Protein AF-A0A556QTY5-F1 (afdb_monomer)

Sequence (111 aa):
MLGIGKNEIDLTINDNITPTILCIGNFPPAKSAFSPVISLLITICFKSMYGHNRTKSFVAIDELPTLYIPGLSEVPATARKYGISTISCIQSNAQLEDTYGNIVLKRYKVP

Structure (mmCIF, N/CA/C/O backbone):
data_AF-A0A556QTY5-F1
#
_entry.id   AF-A0A556QTY5-F1
#
loop_
_atom_site.group_PDB
_atom_s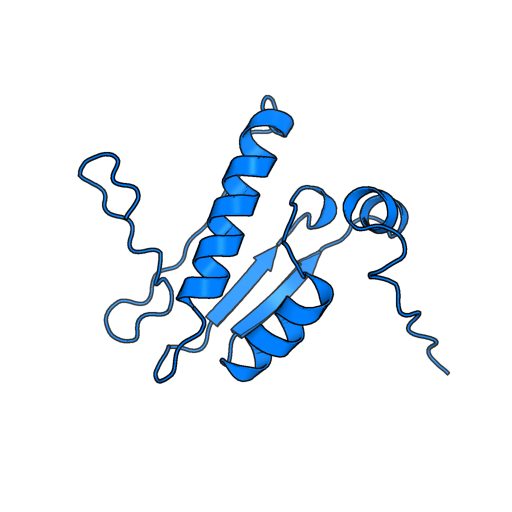ite.id
_atom_site.type_symbol
_atom_site.label_atom_id
_atom_site.label_alt_id
_atom_site.label_comp_id
_atom_site.label_asym_id
_atom_site.label_entity_id
_atom_site.label_seq_id
_atom_site.pdbx_PDB_ins_code
_atom_site.Cartn_x
_atom_site.Cartn_y
_atom_site.Cartn_z
_atom_site.occupancy
_atom_site.B_iso_or_equiv
_atom_site.auth_seq_id
_atom_site.auth_comp_id
_atom_site.auth_asym_id
_atom_site.auth_atom_id
_atom_site.pdbx_PDB_model_num
ATOM 1 N N . MET A 1 1 ? 1.822 -14.353 12.552 1.00 28.41 1 MET A N 1
ATOM 2 C CA . MET A 1 1 ? 3.106 -13.923 13.134 1.00 28.41 1 MET A CA 1
ATOM 3 C C . MET A 1 1 ? 4.217 -14.584 12.329 1.00 28.41 1 MET A C 1
ATOM 5 O O . MET A 1 1 ? 4.435 -15.776 12.478 1.00 28.41 1 MET A O 1
ATOM 9 N N . LEU A 1 2 ? 4.820 -13.858 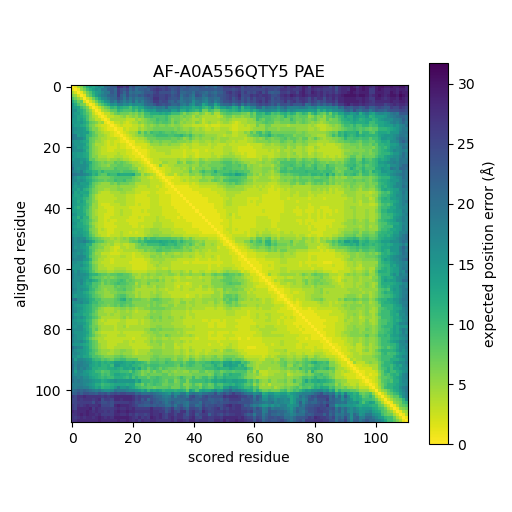11.385 1.00 25.81 2 LEU A N 1
ATOM 10 C CA . LEU A 1 2 ? 6.048 -14.282 10.703 1.00 25.81 2 LEU A CA 1
ATOM 11 C C . LEU A 1 2 ? 7.174 -13.540 11.426 1.00 25.81 2 LEU A C 1
ATOM 13 O O . LEU A 1 2 ? 7.349 -12.342 11.234 1.00 25.81 2 LEU A O 1
ATOM 17 N N . GLY A 1 3 ? 7.807 -14.228 12.376 1.00 34.97 3 GLY A N 1
ATOM 18 C CA . GLY A 1 3 ? 8.825 -13.662 13.254 1.00 34.97 3 GLY A CA 1
ATOM 19 C C . GLY A 1 3 ? 10.212 -13.802 12.643 1.00 34.97 3 GLY A C 1
ATOM 20 O O . GLY A 1 3 ? 10.678 -14.918 12.430 1.00 34.97 3 GLY A O 1
ATOM 21 N N . ILE A 1 4 ? 10.879 -12.673 12.405 1.00 38.19 4 ILE A N 1
ATOM 22 C CA . ILE A 1 4 ? 12.321 -12.614 12.157 1.00 38.19 4 ILE A CA 1
ATOM 23 C C . ILE A 1 4 ? 12.898 -11.492 13.035 1.00 38.19 4 ILE A C 1
ATOM 25 O O . ILE A 1 4 ? 12.903 -10.332 12.652 1.00 38.19 4 ILE A O 1
ATOM 29 N N . GLY A 1 5 ? 13.347 -11.875 14.237 1.00 31.17 5 GLY A N 1
ATOM 30 C CA . GLY A 1 5 ? 14.397 -11.217 15.025 1.00 31.17 5 GLY A CA 1
ATOM 31 C C . GLY A 1 5 ? 14.149 -9.801 15.558 1.00 31.17 5 GLY A C 1
ATOM 32 O O . GLY A 1 5 ? 14.375 -8.838 14.844 1.00 31.17 5 GLY A O 1
ATOM 33 N N . LYS A 1 6 ? 13.854 -9.689 16.864 1.00 37.34 6 LYS A N 1
ATOM 34 C CA . LYS A 1 6 ? 14.128 -8.562 17.799 1.00 37.34 6 LYS A CA 1
ATOM 35 C C . LYS A 1 6 ? 13.679 -7.128 17.426 1.00 37.34 6 LYS A C 1
ATOM 37 O O . LYS A 1 6 ? 13.770 -6.251 18.274 1.00 37.34 6 LYS A O 1
ATOM 42 N N . ASN A 1 7 ? 13.145 -6.918 16.228 1.00 44.62 7 ASN A N 1
ATOM 43 C CA . ASN A 1 7 ? 12.420 -5.750 15.744 1.00 44.62 7 ASN A CA 1
ATOM 44 C C . ASN A 1 7 ? 11.055 -6.257 15.282 1.00 44.62 7 ASN A C 1
ATOM 46 O O . ASN A 1 7 ? 10.799 -6.410 14.088 1.00 44.62 7 ASN A O 1
ATOM 50 N N . GLU A 1 8 ? 10.196 -6.602 16.237 1.00 56.62 8 GLU A N 1
ATOM 51 C CA . GLU A 1 8 ? 8.798 -6.891 15.938 1.00 56.62 8 GLU A CA 1
ATOM 52 C C . GLU A 1 8 ? 8.150 -5.578 15.495 1.00 56.62 8 GLU A C 1
ATOM 54 O O . GLU A 1 8 ? 7.706 -4.771 16.306 1.00 56.62 8 GLU A O 1
ATOM 59 N N . ILE A 1 9 ? 8.193 -5.311 14.190 1.00 57.59 9 ILE A N 1
ATOM 60 C CA . ILE A 1 9 ? 7.453 -4.202 13.604 1.00 57.59 9 ILE A CA 1
ATOM 61 C C . ILE A 1 9 ? 5.991 -4.626 13.657 1.00 57.59 9 ILE A C 1
ATOM 63 O O . ILE A 1 9 ? 5.563 -5.494 12.892 1.00 57.59 9 ILE A O 1
ATOM 67 N N . ASP A 1 10 ? 5.237 -4.038 14.581 1.00 66.81 10 ASP A N 1
ATOM 68 C CA . ASP A 1 10 ? 3.789 -4.144 14.538 1.00 66.81 10 ASP A CA 1
ATOM 69 C C . ASP A 1 10 ? 3.307 -3.484 13.241 1.00 66.81 10 ASP A C 1
ATOM 71 O O . ASP A 1 10 ? 3.505 -2.293 12.996 1.00 66.81 10 ASP A O 1
ATOM 75 N N . LEU A 1 11 ? 2.704 -4.289 12.370 1.00 74.00 11 LEU A N 1
ATOM 76 C CA . LEU A 1 11 ? 2.159 -3.827 11.095 1.00 74.00 11 LEU A CA 1
ATOM 77 C C . LEU A 1 11 ? 0.836 -3.069 11.290 1.00 74.00 11 LEU A C 1
ATOM 79 O O . LEU A 1 11 ? 0.267 -2.548 10.330 1.00 74.00 11 LEU A O 1
ATOM 83 N N . THR A 1 12 ? 0.346 -2.985 12.529 1.00 78.50 12 THR A N 1
ATOM 84 C CA . THR A 1 12 ? -0.772 -2.140 12.961 1.00 78.50 12 THR A CA 1
ATOM 85 C C . THR A 1 12 ? -0.337 -0.680 13.093 1.00 78.50 12 THR A C 1
ATOM 87 O O . THR A 1 12 ? -0.375 -0.067 14.155 1.00 78.50 12 THR A O 1
ATOM 90 N N . ILE A 1 13 ? 0.064 -0.083 11.974 1.00 83.75 13 ILE A N 1
ATOM 91 C CA . ILE A 1 13 ? 0.620 1.276 11.944 1.00 83.75 13 ILE A CA 1
ATOM 92 C C . ILE A 1 13 ? -0.373 2.367 12.384 1.00 83.75 13 ILE A C 1
ATOM 94 O O . ILE A 1 13 ? 0.038 3.450 12.786 1.00 83.75 13 ILE A O 1
ATOM 98 N N . ASN A 1 14 ? -1.680 2.095 12.324 1.00 85.94 14 ASN A N 1
ATOM 99 C CA . ASN A 1 14 ? -2.738 3.036 12.699 1.00 85.94 14 ASN A CA 1
ATOM 100 C C . ASN A 1 14 ? -3.324 2.773 14.095 1.00 85.94 14 ASN A C 1
ATOM 102 O O . ASN A 1 14 ? -4.484 3.116 14.356 1.00 85.94 14 ASN A O 1
ATOM 106 N N . ASP A 1 15 ? -2.541 2.157 14.983 1.00 85.06 15 ASP A N 1
ATOM 107 C CA . ASP A 1 15 ? -2.922 2.000 16.380 1.00 85.06 15 ASP A CA 1
ATOM 108 C C . ASP A 1 15 ? -3.216 3.363 17.042 1.00 85.06 15 ASP A C 1
ATOM 110 O O . ASP A 1 15 ? -2.628 4.391 16.700 1.00 85.06 15 ASP A O 1
ATOM 114 N N . ASN A 1 16 ? -4.186 3.388 17.958 1.00 83.19 16 ASN A N 1
ATOM 115 C CA . ASN A 1 16 ? -4.583 4.612 18.660 1.00 83.19 16 ASN A CA 1
ATOM 116 C C . ASN A 1 16 ? -3.596 5.006 19.764 1.00 83.19 16 ASN A C 1
ATOM 118 O O . ASN A 1 16 ? -3.566 6.166 20.167 1.00 83.19 16 ASN A O 1
ATOM 122 N N . ILE A 1 17 ? -2.840 4.041 20.283 1.00 83.44 17 ILE A N 1
ATOM 123 C CA . ILE A 1 17 ? -1.890 4.224 21.376 1.00 83.44 17 ILE A CA 1
ATOM 124 C C . ILE A 1 17 ? -0.542 4.651 20.795 1.00 83.44 17 ILE A C 1
ATOM 126 O O . ILE A 1 17 ? 0.052 5.624 21.255 1.00 83.44 17 ILE A O 1
ATOM 130 N N . THR A 1 18 ? -0.078 3.947 19.760 1.00 82.25 18 THR A N 1
ATOM 131 C CA . THR A 1 18 ? 1.225 4.185 19.121 1.00 82.25 18 THR A CA 1
ATOM 132 C C . THR A 1 18 ? 1.099 4.275 17.595 1.00 82.25 18 THR A C 1
ATOM 134 O O . THR A 1 18 ? 1.498 3.343 16.888 1.00 82.25 18 THR A O 1
ATOM 137 N N . PRO A 1 19 ? 0.557 5.383 17.050 1.00 83.62 19 PRO A N 1
ATOM 138 C CA . PRO A 1 19 ? 0.502 5.574 15.605 1.00 83.62 19 PRO A CA 1
ATOM 139 C C . PRO A 1 19 ? 1.923 5.649 15.036 1.00 83.62 19 PRO A C 1
ATOM 141 O O . PRO A 1 19 ? 2.778 6.372 15.546 1.00 83.62 19 PRO A O 1
ATOM 144 N N . THR A 1 20 ? 2.171 4.905 13.963 1.00 84.50 20 THR A N 1
ATOM 145 C CA . THR A 1 20 ? 3.492 4.76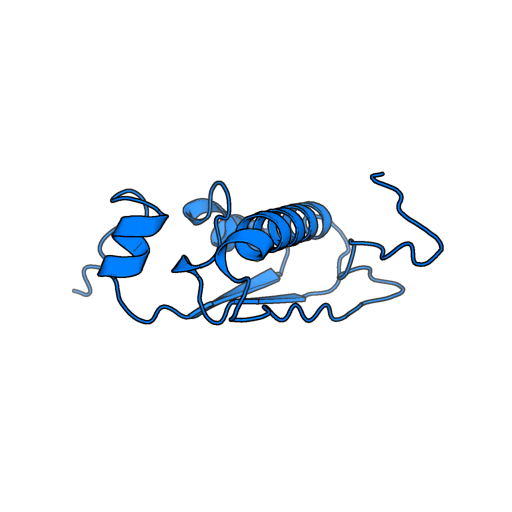2 13.346 1.00 84.50 20 THR A CA 1
ATOM 146 C C . THR A 1 20 ? 3.421 5.118 11.867 1.00 84.50 20 THR A C 1
ATOM 148 O O . THR A 1 20 ? 2.481 4.749 11.167 1.00 84.50 20 THR A O 1
ATOM 151 N N . ILE A 1 21 ? 4.432 5.826 11.364 1.00 85.25 21 ILE A N 1
ATOM 152 C CA . ILE A 1 21 ? 4.579 6.084 9.928 1.00 85.25 21 ILE A CA 1
ATOM 153 C C . ILE A 1 21 ? 5.540 5.046 9.355 1.00 85.25 21 ILE A C 1
ATOM 155 O O . ILE A 1 21 ? 6.692 4.958 9.776 1.00 85.25 21 ILE A O 1
ATOM 159 N N . LEU A 1 22 ? 5.062 4.276 8.379 1.00 85.75 22 LEU A N 1
ATOM 160 C CA . LEU A 1 22 ? 5.861 3.295 7.655 1.00 85.75 22 LEU A CA 1
ATOM 161 C C . LEU A 1 22 ? 6.222 3.841 6.271 1.00 85.75 22 LEU A C 1
ATOM 163 O O . LEU A 1 22 ? 5.355 3.992 5.413 1.00 85.75 22 LEU A O 1
ATOM 167 N N . CYS A 1 23 ? 7.512 4.089 6.051 1.00 87.00 23 CYS A N 1
ATOM 168 C CA . CYS A 1 23 ? 8.055 4.465 4.748 1.00 87.00 23 CYS A CA 1
ATOM 169 C C . CYS A 1 23 ? 8.792 3.272 4.141 1.00 87.00 23 CYS A C 1
ATOM 171 O O . CYS A 1 23 ? 9.725 2.746 4.747 1.00 87.00 23 CYS A O 1
ATOM 173 N N . ILE A 1 24 ? 8.395 2.859 2.937 1.00 84.69 24 ILE A N 1
ATOM 174 C CA . ILE A 1 24 ? 9.035 1.757 2.215 1.00 84.69 24 ILE A CA 1
ATOM 175 C C . ILE A 1 24 ? 9.709 2.323 0.970 1.00 84.69 24 ILE A C 1
ATOM 177 O O . ILE A 1 24 ? 9.046 2.872 0.093 1.00 84.69 24 ILE A O 1
ATOM 181 N N . GLY A 1 25 ? 11.030 2.179 0.902 1.00 83.00 25 GLY A N 1
ATOM 182 C CA . GLY A 1 25 ? 11.818 2.473 -0.290 1.00 83.00 25 GLY A CA 1
ATOM 183 C C . GLY A 1 25 ? 12.143 1.194 -1.054 1.00 83.00 25 GLY A C 1
ATOM 184 O O . GLY A 1 25 ? 12.353 0.141 -0.453 1.00 83.00 25 GLY A O 1
ATOM 185 N N . ASN A 1 26 ? 12.209 1.288 -2.378 1.00 78.75 26 ASN A N 1
ATOM 186 C CA . ASN A 1 26 ? 12.711 0.209 -3.220 1.00 78.75 26 ASN A CA 1
ATOM 187 C C . ASN A 1 26 ? 14.181 0.462 -3.587 1.00 78.75 26 ASN A C 1
ATOM 189 O O . ASN A 1 26 ? 14.596 1.611 -3.725 1.00 78.75 26 ASN A O 1
ATOM 193 N N . PHE A 1 27 ? 14.956 -0.604 -3.790 1.00 82.25 27 PHE A N 1
ATOM 194 C CA . PHE A 1 27 ? 16.320 -0.526 -4.304 1.00 82.25 27 PHE A CA 1
ATOM 195 C C . PHE A 1 27 ? 16.309 -0.780 -5.823 1.00 82.25 27 PHE A C 1
ATOM 197 O O . PHE A 1 27 ? 16.084 -1.923 -6.235 1.00 82.25 27 PHE A O 1
ATOM 204 N N . PRO A 1 28 ? 16.546 0.241 -6.678 1.00 79.00 28 PRO A N 1
ATOM 205 C CA . PRO A 1 28 ? 16.349 0.130 -8.128 1.00 79.00 28 PRO A CA 1
ATOM 206 C C . PRO A 1 28 ? 17.061 -1.058 -8.803 1.00 79.00 28 PRO A C 1
ATOM 208 O O . PRO A 1 28 ? 16.421 -1.718 -9.624 1.00 79.00 28 PRO A O 1
ATOM 211 N N . PRO A 1 29 ? 18.313 -1.414 -8.442 1.00 84.44 29 PRO A N 1
ATOM 212 C CA . PRO A 1 29 ? 19.010 -2.554 -9.048 1.00 84.44 29 PRO A CA 1
ATOM 213 C C . PRO A 1 29 ? 18.360 -3.921 -8.794 1.00 84.44 29 PRO A C 1
ATOM 215 O O . PRO A 1 29 ? 18.619 -4.864 -9.533 1.00 8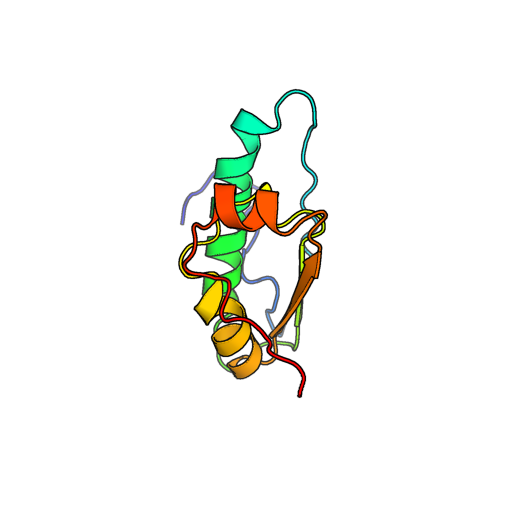4.44 29 PRO A O 1
ATOM 218 N N . ALA A 1 30 ? 17.515 -4.043 -7.766 1.00 82.31 30 ALA A N 1
ATOM 219 C CA . ALA A 1 30 ? 16.838 -5.285 -7.391 1.00 82.31 30 ALA A CA 1
ATOM 220 C C . ALA A 1 30 ? 15.305 -5.124 -7.358 1.00 82.31 30 ALA A C 1
ATOM 222 O O . ALA A 1 30 ? 14.607 -5.861 -6.657 1.00 82.31 30 ALA A O 1
ATOM 223 N N . LYS A 1 31 ? 14.768 -4.171 -8.137 1.00 79.50 31 LYS A N 1
ATOM 224 C CA . LYS A 1 31 ? 13.335 -3.826 -8.185 1.00 79.50 31 LYS A CA 1
ATOM 225 C C . LYS A 1 31 ? 12.433 -5.046 -8.406 1.00 79.50 31 LYS A C 1
ATOM 227 O O . LYS A 1 31 ? 11.413 -5.161 -7.732 1.00 79.50 31 LYS A O 1
ATOM 232 N N . SER A 1 32 ? 12.816 -5.968 -9.290 1.00 80.62 32 SER A N 1
ATOM 233 C CA . SER A 1 32 ? 12.047 -7.189 -9.586 1.00 80.62 32 SER A CA 1
ATOM 234 C C . SER A 1 32 ? 11.996 -8.182 -8.420 1.00 80.62 32 SER A C 1
ATOM 236 O O . SER A 1 32 ? 10.984 -8.852 -8.242 1.00 80.62 32 SER A O 1
ATOM 238 N N . ALA A 1 33 ? 13.048 -8.254 -7.600 1.00 84.50 33 ALA A N 1
ATOM 239 C CA . ALA A 1 33 ? 13.102 -9.139 -6.437 1.00 84.50 33 ALA A CA 1
ATOM 240 C C . ALA A 1 33 ? 12.344 -8.556 -5.233 1.00 84.50 33 ALA A C 1
ATOM 242 O O . ALA A 1 33 ? 11.675 -9.288 -4.505 1.0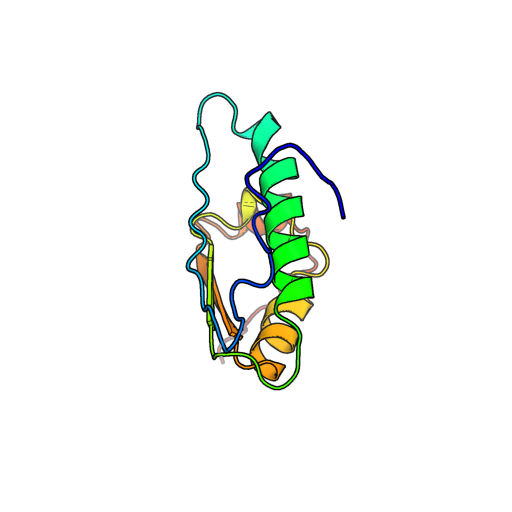0 84.50 33 ALA A O 1
ATOM 243 N N . PHE A 1 34 ? 12.418 -7.237 -5.030 1.00 86.38 34 PHE A N 1
ATOM 244 C CA . PHE A 1 34 ? 11.772 -6.572 -3.895 1.00 86.38 34 PHE A CA 1
ATOM 245 C C . PHE A 1 34 ? 10.301 -6.227 -4.133 1.00 86.38 34 PHE A C 1
ATOM 247 O O . PHE A 1 34 ? 9.538 -6.181 -3.170 1.00 86.38 34 PHE A O 1
ATOM 254 N N . SER A 1 35 ? 9.871 -6.030 -5.382 1.00 85.19 35 SER A N 1
ATOM 255 C CA . SER A 1 35 ? 8.479 -5.685 -5.707 1.00 85.19 35 SER A CA 1
ATOM 256 C C . SER A 1 35 ? 7.450 -6.660 -5.098 1.00 85.19 35 SER A C 1
ATOM 258 O O . SER A 1 35 ? 6.535 -6.181 -4.418 1.00 85.19 35 SER A O 1
ATOM 260 N N . PRO A 1 36 ? 7.597 -7.999 -5.208 1.00 87.50 36 PRO A N 1
ATOM 261 C CA . PRO A 1 36 ? 6.660 -8.938 -4.583 1.00 87.50 36 PRO A CA 1
ATOM 262 C C . PRO A 1 36 ? 6.641 -8.851 -3.052 1.00 87.50 36 PRO A C 1
ATOM 264 O O . PRO A 1 36 ? 5.580 -8.943 -2.435 1.00 87.50 36 PRO A O 1
ATOM 267 N N . VAL A 1 37 ? 7.803 -8.630 -2.430 1.00 88.75 37 VAL A N 1
ATOM 268 C CA . VAL A 1 37 ? 7.936 -8.524 -0.968 1.00 88.75 37 VAL A CA 1
ATOM 269 C C . VAL A 1 37 ? 7.264 -7.250 -0.458 1.00 88.75 37 VAL A C 1
ATOM 271 O O . VAL A 1 37 ? 6.494 -7.294 0.499 1.00 88.75 37 VAL A O 1
ATOM 274 N N . ILE A 1 38 ? 7.499 -6.122 -1.131 1.00 88.69 38 ILE A N 1
ATOM 275 C CA . ILE A 1 38 ? 6.878 -4.834 -0.800 1.00 88.69 38 ILE A CA 1
ATOM 276 C C . ILE A 1 38 ? 5.359 -4.906 -1.009 1.00 88.69 38 ILE A C 1
ATOM 278 O O . ILE A 1 38 ? 4.592 -4.456 -0.161 1.00 88.69 38 ILE A O 1
ATOM 282 N N . SER A 1 39 ? 4.919 -5.534 -2.100 1.00 89.06 39 SER A N 1
ATOM 283 C CA . SER A 1 39 ? 3.502 -5.757 -2.407 1.00 89.06 39 SER A CA 1
ATOM 284 C C . SER A 1 39 ? 2.796 -6.566 -1.317 1.00 89.06 39 SER A C 1
ATOM 286 O O . SER A 1 39 ? 1.706 -6.203 -0.864 1.00 89.06 39 SER A O 1
ATOM 288 N N . LEU A 1 40 ? 3.441 -7.636 -0.843 1.00 88.62 40 LEU A N 1
ATOM 289 C CA . LEU A 1 40 ? 2.946 -8.440 0.268 1.00 88.62 40 LEU A CA 1
ATOM 290 C C . LEU A 1 40 ? 2.861 -7.617 1.558 1.00 88.62 40 LEU A C 1
ATOM 292 O O . LEU A 1 40 ? 1.828 -7.642 2.225 1.00 88.62 40 LEU A O 1
ATOM 296 N N . LEU A 1 41 ? 3.915 -6.868 1.890 1.00 88.56 41 LEU A N 1
ATOM 297 C CA . LEU A 1 41 ? 3.966 -6.039 3.094 1.00 88.56 41 LEU A CA 1
ATOM 298 C C . LEU A 1 41 ? 2.830 -5.009 3.109 1.00 88.56 41 LEU A C 1
ATOM 300 O O . LEU A 1 41 ? 2.076 -4.945 4.076 1.00 88.56 41 LEU A O 1
ATOM 304 N N . ILE A 1 42 ? 2.644 -4.271 2.011 1.00 87.81 42 ILE A N 1
ATOM 305 C CA . ILE A 1 42 ? 1.563 -3.286 1.863 1.00 87.81 42 ILE A CA 1
ATOM 306 C C . ILE A 1 42 ? 0.192 -3.956 1.994 1.00 87.81 42 ILE A C 1
ATOM 308 O O . ILE A 1 42 ? -0.685 -3.436 2.680 1.00 87.81 42 ILE A O 1
ATOM 312 N N . THR A 1 43 ? 0.011 -5.136 1.396 1.00 88.25 43 THR A N 1
ATOM 313 C CA . THR A 1 43 ? -1.243 -5.898 1.498 1.00 88.25 43 THR A CA 1
ATOM 314 C C . THR A 1 43 ? -1.547 -6.305 2.943 1.00 88.25 43 THR A C 1
ATOM 316 O O . THR A 1 43 ? -2.700 -6.237 3.377 1.00 88.25 43 THR A O 1
ATOM 319 N N . ILE A 1 44 ? -0.531 -6.712 3.711 1.00 88.50 44 ILE A N 1
ATOM 320 C CA . ILE A 1 44 ? -0.689 -7.042 5.132 1.00 88.50 44 ILE A CA 1
ATOM 321 C C . ILE A 1 44 ? -1.011 -5.780 5.941 1.00 88.50 44 ILE A C 1
ATOM 323 O O . ILE A 1 44 ? -1.937 -5.815 6.751 1.00 88.50 44 ILE A O 1
ATOM 327 N N . CYS A 1 45 ? -0.324 -4.661 5.685 1.00 88.06 45 CYS A N 1
ATOM 328 C CA . CYS A 1 45 ? -0.607 -3.380 6.336 1.00 88.06 45 CYS A CA 1
ATOM 329 C C . CYS A 1 45 ? -2.053 -2.936 6.090 1.00 88.06 45 CYS A C 1
ATOM 331 O O . CYS A 1 45 ? -2.758 -2.637 7.048 1.00 88.06 45 CYS A O 1
ATOM 333 N N . PHE A 1 46 ? -2.543 -2.981 4.845 1.00 87.38 46 PHE A N 1
ATOM 334 C CA . PHE A 1 46 ? -3.941 -2.657 4.533 1.00 87.38 46 PHE A CA 1
ATOM 335 C C . PHE A 1 46 ? -4.925 -3.482 5.363 1.00 87.38 46 PHE A C 1
ATOM 337 O O . PHE A 1 46 ? -5.838 -2.923 5.967 1.00 87.38 46 PHE A O 1
ATOM 344 N N . LYS A 1 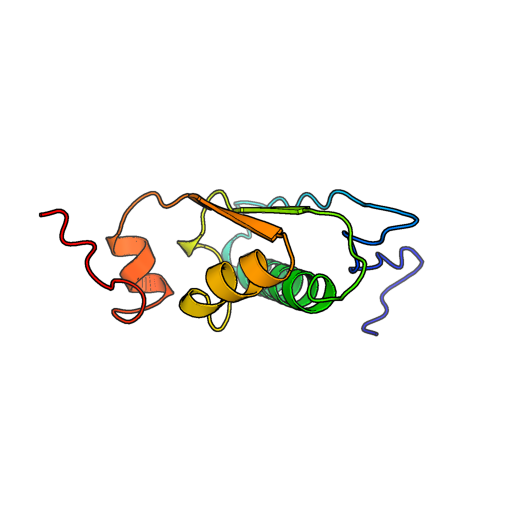47 ? -4.718 -4.803 5.434 1.00 87.06 47 LYS A N 1
ATOM 345 C CA . LYS A 1 47 ? -5.574 -5.692 6.229 1.00 87.06 47 LYS A CA 1
ATOM 346 C C . LYS A 1 47 ? -5.492 -5.396 7.725 1.00 87.06 47 LYS A C 1
ATOM 348 O O . LYS A 1 47 ? -6.521 -5.443 8.388 1.00 87.06 47 LYS A O 1
ATOM 353 N N . SER A 1 48 ? -4.304 -5.084 8.244 1.00 87.50 48 SER A N 1
ATOM 354 C CA . SER A 1 48 ? -4.114 -4.726 9.656 1.00 87.50 48 SER A CA 1
ATOM 355 C C . SER A 1 48 ? -4.805 -3.406 10.014 1.00 87.50 48 SER A C 1
ATOM 357 O O . SER A 1 48 ? -5.414 -3.267 11.075 1.00 87.50 48 SER A O 1
ATOM 359 N N . MET A 1 49 ? -4.778 -2.444 9.088 1.00 87.31 49 MET A N 1
ATOM 360 C CA . MET A 1 49 ? -5.394 -1.133 9.272 1.00 87.31 49 MET A CA 1
ATOM 361 C C . MET A 1 49 ? -6.928 -1.171 9.274 1.00 87.31 49 MET A C 1
ATOM 363 O O . MET A 1 49 ? -7.555 -0.234 9.778 1.00 87.31 49 MET A O 1
ATOM 367 N N . TYR A 1 50 ? -7.545 -2.226 8.732 1.00 88.44 50 TYR A N 1
ATOM 368 C CA . TYR A 1 50 ? -8.995 -2.421 8.760 1.00 88.44 50 TYR A CA 1
ATOM 369 C C . TYR A 1 50 ? -9.457 -2.812 10.166 1.00 88.44 50 TYR A C 1
ATOM 371 O O . TYR A 1 50 ? -9.547 -3.983 10.526 1.00 88.44 50 TYR A O 1
ATOM 379 N N . GLY A 1 51 ? -9.789 -1.810 10.974 1.00 83.62 51 GLY A N 1
ATOM 380 C CA . GLY A 1 51 ? -10.283 -2.003 12.330 1.00 83.62 51 GLY A CA 1
ATOM 381 C C . GLY A 1 51 ? -11.157 -0.846 12.790 1.00 83.62 51 GLY A C 1
ATOM 382 O O . GLY A 1 51 ? -11.068 0.271 12.282 1.00 83.62 51 GLY A O 1
ATOM 383 N N . HIS A 1 52 ? -12.018 -1.122 13.765 1.00 76.38 52 HIS A N 1
ATOM 384 C CA . HIS A 1 52 ? -12.742 -0.074 14.480 1.00 76.38 52 HIS A CA 1
ATOM 385 C C . HIS A 1 52 ? -11.808 0.578 15.503 1.00 76.38 52 HIS A C 1
ATOM 387 O O . HIS A 1 52 ? -10.885 -0.071 15.991 1.00 76.38 52 HIS A O 1
ATOM 393 N N . ASN A 1 53 ? -12.069 1.841 15.844 1.00 82.50 53 ASN A N 1
ATOM 394 C CA . ASN A 1 53 ? -11.259 2.599 16.800 1.00 82.50 53 ASN A CA 1
ATOM 395 C C . ASN A 1 53 ? -9.771 2.665 16.401 1.00 82.50 53 ASN A C 1
ATOM 397 O O . ASN A 1 53 ? -8.890 2.356 17.196 1.00 82.50 53 ASN A O 1
ATOM 401 N N . ARG A 1 54 ? -9.510 3.026 15.141 1.00 85.19 54 ARG A N 1
ATOM 402 C CA . ARG A 1 54 ? -8.168 3.281 14.609 1.00 85.19 54 ARG A CA 1
ATOM 403 C C . ARG A 1 54 ? -7.996 4.757 14.271 1.00 85.19 54 ARG A C 1
ATOM 405 O O . ARG A 1 54 ? -8.975 5.443 13.955 1.00 85.19 54 ARG A O 1
ATOM 412 N N . THR A 1 55 ? -6.754 5.229 14.288 1.00 87.56 55 THR A N 1
ATOM 413 C CA . THR A 1 55 ? -6.430 6.608 13.924 1.00 87.56 55 THR A CA 1
ATOM 414 C C . THR A 1 55 ? -6.637 6.780 12.421 1.00 87.56 55 THR A C 1
ATOM 416 O O . THR A 1 55 ? -6.302 5.892 11.634 1.00 87.56 55 THR A O 1
ATOM 419 N N . LYS A 1 56 ? -7.185 7.925 11.993 1.00 89.69 56 LYS A N 1
ATOM 420 C CA . LYS A 1 56 ? -7.288 8.247 10.560 1.00 89.69 56 LYS A CA 1
ATOM 421 C C . LYS A 1 56 ? -5.896 8.207 9.942 1.00 89.69 56 LYS A C 1
ATOM 423 O O . LYS A 1 56 ? -4.942 8.717 10.522 1.00 89.69 56 LYS A O 1
ATOM 428 N N . SER A 1 57 ? -5.767 7.595 8.777 1.00 90.31 57 SER A N 1
ATOM 429 C CA . SER A 1 57 ? -4.458 7.357 8.167 1.00 90.31 57 SER A CA 1
ATOM 430 C C . SER A 1 57 ? -4.503 7.594 6.672 1.00 90.31 57 SER A C 1
ATOM 432 O O . SER A 1 57 ? -5.566 7.779 6.078 1.00 90.31 57 SER A O 1
ATOM 434 N N . PHE A 1 58 ? -3.336 7.580 6.049 1.00 90.31 58 PHE A N 1
ATOM 435 C CA . PHE A 1 58 ? -3.230 7.607 4.606 1.00 90.31 58 PHE A CA 1
ATOM 436 C C . PHE A 1 58 ? -2.230 6.557 4.137 1.00 90.31 58 PHE A C 1
ATOM 438 O O . PHE A 1 58 ? -1.318 6.179 4.867 1.00 90.31 58 PHE A O 1
ATOM 445 N N . VAL A 1 59 ? -2.4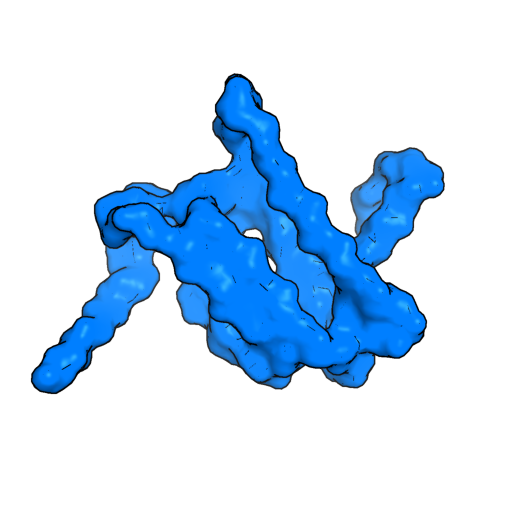19 6.098 2.908 1.00 89.50 59 VAL A N 1
ATOM 446 C CA . VAL A 1 59 ? -1.473 5.258 2.184 1.00 89.50 59 VAL A CA 1
ATOM 447 C C . VAL A 1 59 ? -1.152 5.981 0.890 1.00 89.50 59 VAL A C 1
ATOM 449 O O . VAL A 1 59 ? -2.060 6.265 0.111 1.00 89.50 59 VAL A O 1
ATOM 452 N N . ALA A 1 60 ? 0.122 6.301 0.681 1.00 89.50 60 ALA A N 1
ATOM 453 C CA . ALA A 1 60 ? 0.608 6.946 -0.530 1.00 89.50 60 ALA A CA 1
ATOM 454 C C . ALA A 1 60 ? 1.512 5.983 -1.301 1.00 89.50 60 ALA A C 1
ATOM 456 O O . ALA A 1 60 ? 2.441 5.409 -0.734 1.00 89.50 60 ALA A O 1
ATOM 457 N N . ILE A 1 61 ? 1.221 5.803 -2.587 1.00 88.38 61 ILE A N 1
ATOM 458 C CA . ILE A 1 61 ? 1.961 4.924 -3.490 1.00 88.38 61 ILE A CA 1
ATOM 459 C C . ILE A 1 61 ? 2.422 5.759 -4.680 1.00 88.38 61 ILE A C 1
ATOM 461 O O . ILE A 1 61 ? 1.592 6.230 -5.453 1.00 88.38 61 ILE A O 1
ATOM 465 N N . ASP A 1 62 ? 3.731 5.942 -4.824 1.00 85.25 62 ASP A N 1
ATOM 466 C CA . ASP A 1 62 ? 4.315 6.793 -5.871 1.00 85.25 62 ASP A CA 1
ATOM 467 C C . ASP A 1 62 ? 4.319 6.128 -7.262 1.00 85.25 62 ASP A C 1
ATOM 469 O O . ASP A 1 62 ? 4.134 6.774 -8.288 1.00 85.25 62 ASP A O 1
ATOM 473 N N . GLU A 1 63 ? 4.462 4.803 -7.317 1.00 84.19 63 GLU A N 1
ATOM 474 C CA . GLU A 1 63 ? 4.493 4.069 -8.586 1.00 84.19 63 GLU A CA 1
ATOM 475 C C . GLU A 1 63 ? 3.645 2.795 -8.486 1.00 84.19 63 GLU A C 1
ATOM 477 O O . GLU A 1 63 ? 4.155 1.684 -8.329 1.00 84.19 63 GLU A O 1
ATOM 482 N N . LEU A 1 64 ? 2.319 2.952 -8.556 1.00 82.38 64 LEU A N 1
ATOM 483 C CA . LEU A 1 64 ? 1.363 1.853 -8.367 1.00 82.38 64 LEU A CA 1
ATOM 484 C C . LEU A 1 64 ? 1.587 0.635 -9.292 1.00 82.38 64 LEU A C 1
ATOM 486 O O . LEU A 1 64 ? 1.506 -0.483 -8.783 1.00 82.38 64 LEU A O 1
ATOM 490 N N . PRO A 1 65 ? 1.916 0.788 -10.595 1.00 77.69 65 PRO A N 1
ATOM 491 C CA . PRO A 1 65 ? 2.139 -0.355 -11.490 1.00 77.69 65 PRO A CA 1
ATOM 492 C C . PRO A 1 65 ? 3.319 -1.254 -11.104 1.00 77.69 65 PRO A C 1
ATOM 494 O O . PRO A 1 65 ? 3.436 -2.368 -11.604 1.00 77.69 65 PRO A O 1
ATOM 497 N N . THR A 1 66 ? 4.208 -0.794 -10.223 1.00 81.12 66 THR A N 1
ATOM 498 C CA . THR A 1 66 ? 5.361 -1.594 -9.777 1.00 81.12 66 THR A CA 1
ATOM 499 C C . THR A 1 66 ? 5.040 -2.562 -8.659 1.00 81.12 66 THR A C 1
ATOM 501 O O . THR A 1 66 ? 5.889 -3.376 -8.297 1.00 81.12 66 THR A O 1
ATOM 504 N N . LEU A 1 67 ? 3.844 -2.452 -8.091 1.00 82.56 67 LEU A N 1
ATOM 505 C CA . LEU A 1 67 ? 3.372 -3.245 -6.975 1.00 82.56 67 LEU A CA 1
ATOM 506 C C . LEU A 1 67 ? 2.126 -4.002 -7.405 1.00 82.56 67 LEU A C 1
ATOM 508 O O . LEU A 1 67 ? 1.323 -3.492 -8.182 1.00 82.56 67 LEU A O 1
ATOM 512 N N . TYR A 1 68 ? 1.943 -5.196 -6.855 1.00 83.56 68 TYR A N 1
ATOM 513 C CA . TYR A 1 68 ? 0.749 -6.001 -7.054 1.00 83.56 68 TYR A CA 1
ATOM 514 C C . TYR A 1 68 ? -0.089 -6.023 -5.774 1.00 83.56 68 TYR A C 1
ATOM 516 O O . TYR A 1 68 ? 0.249 -6.704 -4.807 1.00 83.56 68 TYR A O 1
ATOM 524 N N . ILE A 1 69 ? -1.196 -5.283 -5.761 1.00 83.62 69 ILE A N 1
ATOM 525 C CA . ILE A 1 69 ? -2.123 -5.248 -4.626 1.00 83.62 69 ILE A CA 1
ATOM 526 C C . ILE A 1 69 ? -3.391 -6.031 -4.997 1.00 83.62 69 ILE A C 1
ATOM 528 O O . ILE A 1 69 ? -4.152 -5.592 -5.865 1.00 83.62 69 ILE A O 1
ATOM 532 N N . PRO A 1 70 ? -3.660 -7.180 -4.350 1.00 80.31 70 PRO A N 1
ATOM 533 C CA . PRO A 1 70 ? -4.861 -7.963 -4.620 1.00 80.31 70 PRO A CA 1
ATOM 534 C C . PRO A 1 70 ? -6.134 -7.148 -4.375 1.00 80.31 70 PRO A C 1
ATOM 536 O O . PRO A 1 70 ? -6.294 -6.545 -3.315 1.00 80.31 70 PRO A O 1
ATOM 539 N N . GLY A 1 71 ? -7.054 -7.155 -5.343 1.00 80.69 71 GLY A N 1
ATOM 540 C CA . GLY A 1 71 ? -8.332 -6.450 -5.214 1.00 80.69 71 GLY A CA 1
ATOM 541 C C . GLY A 1 71 ? -8.193 -4.927 -5.171 1.00 80.69 71 GLY A C 1
ATOM 542 O O . GLY A 1 71 ? -9.022 -4.263 -4.552 1.00 80.69 71 GLY A O 1
ATOM 543 N N . LEU A 1 72 ? -7.166 -4.360 -5.818 1.00 81.50 72 LEU A N 1
ATOM 544 C CA . LEU A 1 72 ? -6.893 -2.918 -5.823 1.00 81.50 72 LEU A CA 1
ATOM 545 C C . LEU A 1 72 ? -8.132 -2.052 -6.122 1.00 81.50 72 LEU A C 1
ATOM 547 O O . LEU A 1 72 ? -8.264 -0.980 -5.548 1.00 81.50 72 LEU A O 1
ATOM 551 N N . SER A 1 73 ? -9.069 -2.503 -6.961 1.00 80.50 73 SER A N 1
ATOM 552 C CA . SER A 1 73 ? -10.321 -1.782 -7.245 1.00 80.50 73 SER A CA 1
ATOM 553 C C . SER A 1 73 ? -11.229 -1.594 -6.021 1.00 80.50 73 SER A C 1
ATOM 555 O O . SER A 1 73 ? -11.975 -0.620 -5.946 1.00 80.50 73 SER A O 1
ATOM 557 N N . GLU A 1 74 ? -11.183 -2.517 -5.062 1.00 84.06 74 GLU A N 1
ATOM 558 C CA . GLU A 1 74 ? -11.984 -2.492 -3.833 1.00 84.06 74 GLU A CA 1
ATOM 559 C C . GLU A 1 74 ? -11.236 -1.839 -2.665 1.00 84.06 74 GLU A C 1
ATOM 561 O O . GLU A 1 74 ? -11.864 -1.359 -1.715 1.00 84.06 74 GLU A O 1
ATOM 566 N N . VAL A 1 75 ? -9.900 -1.786 -2.740 1.00 86.56 75 VAL A N 1
ATOM 567 C CA . VAL A 1 75 ? -9.040 -1.241 -1.681 1.00 86.56 75 VAL A CA 1
ATOM 568 C C . VAL A 1 75 ? -9.411 0.205 -1.328 1.00 86.56 75 VAL A C 1
ATOM 570 O O . VAL A 1 75 ? -9.672 0.434 -0.149 1.00 86.56 75 VAL A O 1
ATOM 573 N N . PRO A 1 76 ? -9.535 1.172 -2.264 1.00 85.94 76 PRO A N 1
ATOM 574 C CA . PRO A 1 76 ? -9.913 2.547 -1.928 1.00 85.94 76 PRO A CA 1
ATOM 575 C C . PRO A 1 76 ? -11.301 2.656 -1.288 1.00 85.94 76 PRO A C 1
ATOM 577 O O . PRO A 1 76 ? -11.497 3.429 -0.350 1.00 85.94 76 PRO A O 1
ATOM 580 N N . ALA A 1 77 ? -12.270 1.869 -1.768 1.00 87.62 77 ALA A N 1
ATOM 581 C CA . ALA A 1 77 ? -13.630 1.870 -1.230 1.00 87.62 77 ALA A CA 1
ATOM 582 C C . ALA A 1 77 ? -13.657 1.346 0.215 1.00 87.62 77 ALA A C 1
ATOM 584 O O . ALA A 1 77 ? -14.276 1.951 1.093 1.00 87.62 77 ALA A O 1
ATOM 585 N N . THR A 1 78 ? -12.930 0.259 0.471 1.00 89.00 78 THR A N 1
ATOM 586 C CA . THR A 1 78 ? -12.805 -0.343 1.802 1.00 89.00 78 THR A CA 1
ATOM 587 C C . THR A 1 78 ? -11.988 0.547 2.736 1.00 89.00 78 THR A C 1
ATOM 589 O O . THR A 1 78 ? -12.423 0.831 3.848 1.00 89.00 78 THR A O 1
ATOM 592 N N . ALA A 1 79 ? -10.851 1.071 2.276 1.00 88.62 79 ALA A N 1
ATOM 593 C CA . ALA A 1 79 ? -9.997 1.995 3.020 1.00 88.62 79 ALA A CA 1
ATOM 594 C C . ALA A 1 79 ? -10.780 3.230 3.488 1.00 88.62 79 ALA A C 1
ATOM 596 O O . ALA A 1 79 ? -10.737 3.581 4.669 1.00 88.62 79 ALA A O 1
ATOM 597 N N . ARG A 1 80 ? -11.602 3.815 2.608 1.00 89.25 80 ARG A N 1
ATOM 598 C CA . ARG A 1 80 ? -12.473 4.946 2.948 1.00 89.25 80 ARG A CA 1
ATOM 599 C C . ARG A 1 80 ? -13.435 4.629 4.096 1.00 89.25 80 ARG A C 1
ATOM 601 O O . ARG A 1 80 ? -13.632 5.486 4.956 1.00 89.25 80 ARG A O 1
ATOM 608 N N . LYS A 1 81 ? -14.013 3.421 4.143 1.00 89.88 81 LYS A N 1
ATOM 609 C CA . LYS A 1 81 ? -14.912 2.984 5.233 1.00 89.88 81 LYS A CA 1
ATOM 610 C C . LYS A 1 81 ? -14.217 3.002 6.599 1.00 89.88 81 LYS A C 1
ATOM 612 O O . LYS A 1 81 ? -14.860 3.307 7.598 1.00 89.88 81 LYS A O 1
ATOM 617 N N . TYR A 1 82 ? -12.916 2.723 6.630 1.00 89.56 82 TYR A N 1
ATOM 618 C CA . TYR A 1 82 ? -12.090 2.734 7.841 1.00 89.56 82 TYR A CA 1
ATOM 619 C C . TYR A 1 82 ? -11.359 4.067 8.077 1.00 89.56 82 TYR A C 1
ATOM 621 O O . TYR A 1 82 ? -10.492 4.148 8.941 1.00 89.56 82 TYR A O 1
ATOM 629 N N . GLY A 1 83 ? -11.696 5.132 7.337 1.00 88.44 83 GLY A N 1
ATOM 630 C CA . GLY A 1 83 ? -11.072 6.448 7.513 1.00 88.44 83 GLY A CA 1
ATOM 631 C C . GLY A 1 83 ? -9.628 6.526 7.007 1.00 88.44 83 GLY A C 1
ATOM 632 O O . GLY A 1 83 ? -8.848 7.339 7.507 1.00 88.44 83 GLY A O 1
ATOM 633 N N . ILE A 1 84 ? -9.277 5.685 6.032 1.00 91.44 84 ILE A N 1
ATOM 634 C CA . ILE A 1 84 ? -7.957 5.633 5.405 1.00 91.44 84 ILE A CA 1
ATOM 635 C C . ILE A 1 84 ? -8.045 6.270 4.014 1.00 91.44 84 ILE A C 1
ATOM 637 O O . ILE A 1 84 ? -8.849 5.850 3.182 1.00 91.44 84 ILE A O 1
ATOM 641 N N . SER A 1 85 ? -7.217 7.280 3.754 1.00 90.62 85 SER A N 1
ATOM 642 C CA . SER A 1 85 ? -7.094 7.902 2.431 1.00 90.62 85 SER A CA 1
ATOM 643 C C . SER A 1 85 ? -6.068 7.152 1.580 1.00 90.62 85 SER A C 1
ATOM 645 O O . SER A 1 85 ? -4.948 6.932 2.032 1.00 90.62 85 SER A O 1
ATOM 647 N N . THR A 1 86 ? -6.414 6.759 0.355 1.00 89.31 86 THR A N 1
ATOM 648 C CA . THR A 1 86 ? -5.478 6.100 -0.571 1.00 89.31 86 THR A CA 1
ATOM 649 C C . THR A 1 86 ? -5.095 7.064 -1.686 1.00 89.31 86 THR A C 1
ATOM 651 O O . THR A 1 86 ? -5.959 7.544 -2.415 1.00 89.31 86 THR A O 1
ATOM 654 N N . ILE A 1 87 ? -3.800 7.340 -1.816 1.00 90.00 87 ILE A N 1
ATOM 655 C CA . ILE A 1 87 ? -3.207 8.171 -2.863 1.00 90.00 87 ILE A CA 1
ATOM 656 C C . ILE A 1 87 ? -2.327 7.252 -3.705 1.00 90.00 87 ILE A C 1
ATOM 658 O O . ILE A 1 87 ? -1.486 6.526 -3.175 1.00 90.00 87 ILE A O 1
ATOM 662 N N . SER A 1 88 ? -2.533 7.243 -5.016 1.00 86.50 88 SER A N 1
ATOM 663 C CA . SER A 1 88 ? -1.750 6.412 -5.926 1.00 86.50 88 SER A CA 1
ATOM 664 C C . SER A 1 88 ? -1.395 7.202 -7.171 1.00 86.50 88 SER A C 1
ATOM 666 O O . SER A 1 88 ? -2.274 7.735 -7.846 1.00 86.50 88 SER A O 1
ATOM 668 N N . CYS A 1 89 ? -0.102 7.269 -7.454 1.00 86.19 89 CYS A N 1
ATOM 669 C CA . CYS A 1 89 ? 0.459 7.912 -8.623 1.00 86.19 89 CYS A CA 1
ATOM 670 C C . CYS A 1 89 ? 0.726 6.859 -9.705 1.00 86.19 89 CYS A C 1
ATOM 672 O O . CYS A 1 89 ? 1.168 5.734 -9.444 1.00 86.19 89 CYS A O 1
ATOM 674 N N . ILE A 1 90 ? 0.395 7.232 -10.936 1.00 83.69 90 ILE A N 1
ATOM 675 C CA . ILE A 1 90 ? 0.523 6.409 -12.134 1.00 83.69 90 ILE A CA 1
ATOM 676 C C . ILE A 1 90 ? 1.183 7.279 -13.199 1.00 83.69 90 ILE A C 1
ATOM 678 O O . ILE A 1 90 ? 0.767 8.418 -13.401 1.00 83.69 90 ILE A O 1
ATOM 682 N N . GLN A 1 91 ? 2.188 6.746 -13.895 1.00 79.62 91 GLN A N 1
ATOM 683 C CA . GLN A 1 91 ? 2.861 7.470 -14.979 1.00 79.62 91 GLN A CA 1
ATOM 684 C C . GLN A 1 91 ? 2.114 7.340 -16.314 1.00 79.62 91 GLN A C 1
ATOM 686 O O . GLN A 1 91 ? 2.083 8.282 -17.101 1.00 79.62 91 GLN A O 1
ATOM 691 N N . SER A 1 92 ? 1.491 6.186 -16.583 1.00 80.44 92 SER A N 1
ATOM 692 C CA . SER A 1 92 ? 0.676 5.973 -17.784 1.00 80.44 92 SER A CA 1
ATOM 693 C C . SER A 1 92 ? -0.403 4.904 -17.585 1.00 80.44 92 SER A C 1
ATOM 695 O O . SER A 1 92 ? -0.214 3.942 -16.840 1.00 80.44 92 SER A O 1
ATOM 697 N N . ASN A 1 93 ? -1.523 5.040 -18.303 1.00 76.12 93 ASN A N 1
ATOM 698 C CA . ASN A 1 93 ? -2.598 4.039 -18.296 1.00 76.12 93 ASN A CA 1
ATOM 699 C C . ASN A 1 93 ? -2.139 2.684 -18.859 1.00 76.12 93 ASN A C 1
ATOM 701 O O . ASN A 1 93 ? -2.590 1.652 -18.378 1.00 76.12 93 ASN A O 1
ATOM 705 N N . ALA A 1 94 ? -1.204 2.676 -19.815 1.00 76.25 94 ALA A N 1
ATOM 706 C CA . ALA A 1 94 ? -0.669 1.448 -20.404 1.00 76.25 94 ALA A CA 1
ATOM 707 C C . ALA A 1 94 ? 0.041 0.559 -19.365 1.00 76.25 94 ALA A C 1
ATOM 709 O O . ALA A 1 94 ? -0.142 -0.651 -19.365 1.00 76.25 94 ALA A O 1
ATOM 710 N N . GLN A 1 95 ? 0.797 1.154 -18.435 1.00 69.81 95 GLN A N 1
ATOM 711 C CA . GLN A 1 95 ? 1.435 0.405 -17.344 1.00 69.81 95 GLN A CA 1
ATOM 712 C C . GLN A 1 95 ? 0.416 -0.157 -16.346 1.00 69.81 95 GLN A C 1
ATOM 714 O O . GLN A 1 95 ? 0.609 -1.240 -15.806 1.00 69.81 95 GLN A O 1
ATOM 719 N N . LEU A 1 96 ? -0.677 0.567 -16.087 1.00 75.94 96 LEU A N 1
ATOM 720 C CA . LEU A 1 96 ? -1.764 0.037 -15.262 1.00 75.94 96 LEU A CA 1
ATOM 721 C C . LEU A 1 96 ? -2.452 -1.158 -15.920 1.00 75.94 96 LEU A C 1
ATOM 723 O O . LEU A 1 96 ? -2.740 -2.133 -15.233 1.00 75.94 96 LEU A O 1
ATOM 727 N N . GLU A 1 97 ? -2.735 -1.066 -17.219 1.00 73.81 97 GLU A N 1
ATOM 728 C CA . GLU A 1 97 ? -3.346 -2.151 -17.989 1.00 73.81 97 GLU A CA 1
ATOM 729 C C . GLU A 1 97 ? -2.442 -3.387 -18.038 1.00 73.81 97 GLU A C 1
ATOM 731 O O . GLU A 1 97 ? -2.947 -4.500 -17.920 1.00 73.81 97 GLU A O 1
ATOM 736 N N . ASP A 1 98 ? -1.126 -3.204 -18.144 1.00 72.50 98 ASP A N 1
ATOM 737 C CA . ASP A 1 98 ? -0.147 -4.296 -18.128 1.00 72.50 98 ASP A CA 1
ATOM 738 C C . ASP A 1 98 ? -0.088 -4.999 -16.757 1.00 72.50 98 ASP A C 1
ATOM 740 O O . ASP A 1 98 ? -0.169 -6.224 -16.676 1.00 72.50 98 ASP A O 1
ATOM 744 N N . THR A 1 99 ? -0.045 -4.236 -15.657 1.00 70.19 99 THR A N 1
ATOM 745 C CA . THR A 1 99 ? 0.068 -4.807 -14.301 1.00 70.19 99 THR A CA 1
ATOM 746 C C . THR A 1 99 ? -1.254 -5.364 -13.756 1.00 70.19 99 THR A C 1
ATOM 748 O O . THR A 1 99 ? -1.260 -6.387 -13.071 1.00 70.19 99 THR A O 1
ATOM 751 N N . TYR A 1 100 ? -2.381 -4.690 -14.004 1.00 70.38 100 TYR A N 1
ATOM 752 C CA . TYR A 1 100 ? -3.682 -5.006 -13.389 1.00 70.38 100 TYR A CA 1
ATOM 753 C C . TYR A 1 100 ? -4.746 -5.492 -14.388 1.00 70.38 100 TYR A C 1
ATOM 755 O O . TYR A 1 100 ? -5.857 -5.849 -13.982 1.00 70.38 100 TYR A O 1
ATOM 763 N N . GLY A 1 101 ? -4.430 -5.540 -15.685 1.00 63.47 101 GLY A N 1
ATOM 764 C CA . GLY A 1 101 ? -5.365 -5.918 -16.743 1.00 63.47 101 GLY A CA 1
ATOM 765 C C . GLY A 1 101 ? -6.459 -4.873 -17.002 1.00 63.47 101 GLY A C 1
ATOM 766 O O . GLY A 1 101 ? -6.626 -3.891 -16.277 1.00 63.47 101 GLY A O 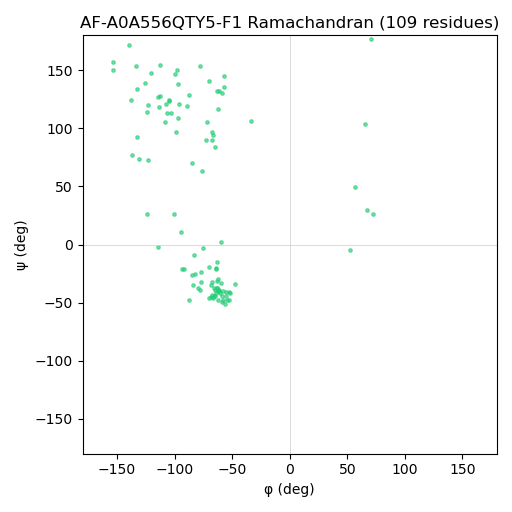1
ATOM 767 N N . ASN A 1 102 ? -7.300 -5.135 -18.008 1.00 56.53 102 ASN A N 1
ATOM 768 C CA . ASN A 1 102 ? -8.474 -4.321 -18.385 1.00 56.53 102 ASN A CA 1
ATOM 769 C C . ASN A 1 102 ? -9.548 -4.155 -17.278 1.00 56.53 102 ASN A C 1
ATOM 771 O O . ASN A 1 102 ? -10.599 -3.560 -17.512 1.00 56.53 102 ASN A O 1
ATOM 775 N N . ILE A 1 103 ? -9.331 -4.701 -16.079 1.00 53.34 103 ILE A N 1
ATOM 776 C CA . ILE A 1 103 ? -10.333 -4.812 -15.012 1.00 53.34 103 ILE A CA 1
ATOM 777 C C . ILE A 1 103 ? -10.458 -3.504 -14.206 1.00 53.34 103 ILE A C 1
ATOM 779 O O . ILE A 1 103 ? -11.526 -3.218 -13.665 1.00 53.34 103 ILE A O 1
ATOM 783 N N . VAL A 1 104 ? -9.413 -2.666 -14.159 1.00 51.41 104 VAL A N 1
ATOM 784 C CA . VAL A 1 104 ? -9.401 -1.449 -13.316 1.00 51.41 104 VAL A CA 1
ATOM 785 C C . VAL A 1 104 ? -9.907 -0.198 -14.049 1.00 51.41 104 VAL A C 1
ATOM 787 O O . VAL A 1 104 ? -10.402 0.734 -13.414 1.00 51.41 104 VAL A O 1
ATOM 790 N N . LEU A 1 105 ? -9.897 -0.176 -15.385 1.00 48.00 105 LEU A N 1
ATOM 791 C CA . LEU A 1 105 ? -10.398 0.962 -16.161 1.00 48.00 105 LEU A CA 1
ATOM 792 C C . LEU A 1 105 ? -11.916 0.891 -16.372 1.00 48.00 105 LEU A C 1
ATOM 794 O O . LEU A 1 105 ? -12.415 0.770 -17.493 1.00 48.00 105 LEU A O 1
ATOM 798 N N . LYS A 1 106 ? -12.691 1.101 -15.301 1.00 49.34 106 LYS A N 1
ATOM 799 C CA . LYS A 1 106 ? -14.003 1.735 -15.488 1.00 49.34 106 LYS A CA 1
ATOM 800 C C . LYS A 1 106 ? -13.736 3.160 -15.950 1.00 49.34 106 LYS A C 1
ATOM 802 O O . LYS A 1 106 ? -13.489 4.041 -15.135 1.00 49.34 106 LYS A O 1
ATOM 807 N N . ARG A 1 107 ? -13.744 3.354 -17.274 1.00 45.62 107 ARG A N 1
ATOM 808 C CA . ARG A 1 107 ? -13.743 4.657 -17.949 1.00 45.62 107 ARG A CA 1
ATOM 809 C C . ARG A 1 107 ? -14.535 5.666 -17.114 1.00 45.62 107 ARG A C 1
ATOM 811 O O . ARG A 1 107 ? -15.765 5.630 -17.112 1.00 45.62 107 ARG A O 1
ATOM 818 N N . TYR A 1 108 ? -13.832 6.587 -16.460 1.00 43.31 108 TYR A N 1
ATOM 819 C CA . TYR A 1 108 ? -14.396 7.884 -16.119 1.00 43.31 108 TYR A CA 1
ATOM 820 C C . TYR A 1 108 ? -14.656 8.586 -17.457 1.00 43.31 108 TYR A C 1
ATOM 822 O O . TYR A 1 108 ? -13.816 9.308 -17.985 1.00 43.31 108 TYR A O 1
ATOM 830 N N . LYS A 1 109 ? -15.811 8.293 -18.066 1.00 33.09 109 LYS A N 1
ATOM 831 C CA . LYS A 1 109 ? -16.425 9.199 -19.030 1.00 33.09 109 LYS A CA 1
ATOM 832 C C . LYS A 1 109 ? -16.851 10.409 -18.211 1.00 33.09 109 LYS A C 1
ATOM 834 O O . LYS A 1 109 ? -17.871 10.371 -17.530 1.00 33.09 109 LYS A O 1
ATOM 839 N N . VAL A 1 110 ? -16.006 11.431 -18.213 1.00 37.72 110 VAL A N 1
ATOM 840 C CA . VAL A 1 110 ? -16.448 12.783 -17.878 1.00 37.72 110 VAL A CA 1
ATOM 841 C C . VAL A 1 110 ? -17.512 13.151 -18.930 1.00 37.72 110 VAL A C 1
ATOM 843 O O . VAL A 1 110 ? -17.293 12.816 -20.100 1.00 37.72 110 VAL A O 1
ATOM 846 N N . PRO A 1 111 ? -18.680 13.689 -18.535 1.00 39.50 111 PRO A N 1
ATOM 847 C CA . PRO A 1 111 ? -19.682 14.174 -19.484 1.00 39.50 111 PRO A CA 1
ATOM 848 C C . PRO A 1 111 ? -19.129 15.268 -20.402 1.00 39.50 111 PRO A C 1
ATOM 850 O O . PRO A 1 111 ? -18.201 15.992 -19.970 1.00 39.50 111 PRO A O 1
#

Radius of gyration: 15.33 Å; Cα contacts (8 Å, |Δi|>4): 108; chains: 1; bounding box: 39×28×42 Å

pLDDT: mean 76.71, std 16.75, range [25.81, 91.44]

Mean predicted aligned error: 8.86 Å

Nearest PDB structures (foldseek):
  1e9r-assembly1_B  TM=8.198E-01  e=8.615E-04  Escherichia coli
  1e9r-assembly1_F  TM=8.076E-01  e=1.115E-03  Escherichia coli
  1gki-assembly1_B  TM=8.276E-01  e=1.444E-03  Escherichia coli
  1gl7-assembly1_F  TM=8.726E-01  e=1.993E-03  Escherichia coli
  1e9s-assembly1_D  TM=8.484E-01  e=3.800E-03  Escherichia coli

Foldseek 3Di:
DPDDDDPPPDLLCQAPVHRHDDDDDDDVVCLVVCQAVVLVSVLVSLVSLQDPPTHQEEDAAADVLSHQHPPVLCSCVSCVVSNYHYHYHHPDPVSVCVRPNPPNPPPPPDD

Secondary structure (DSSP, 8-state):
----SS----S-TT-SSS---------GGGHHHHHHHHHHHHHHHHHHH--SS---EEEEES-GGGS--TTTTTHHHHHHHTTEEEEE--S-HHHHHHHHGGGS-------

Solvent-accessible surface area (backbone atoms only — not comparable to full-atom values): 6974 Å² total; per-residue (Å²): 136,90,86,74,77,100,61,85,74,70,56,47,34,37,36,71,88,64,66,49,88,86,85,86,83,82,57,78,96,48,43,83,72,46,25,63,56,51,20,51,51,53,51,50,31,56,59,50,49,63,47,82,88,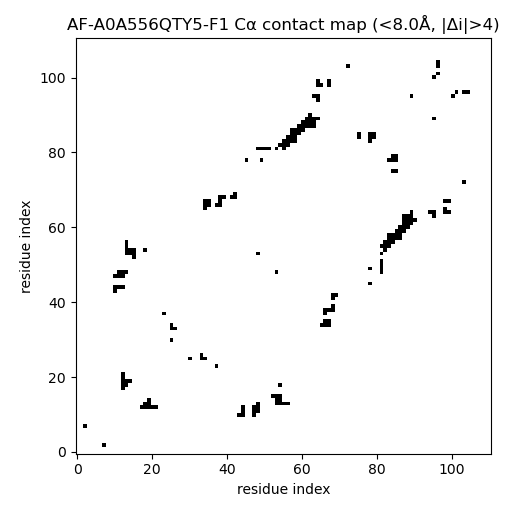48,45,73,45,74,46,81,37,78,57,43,57,66,42,66,56,88,62,56,84,51,45,54,63,53,33,47,78,46,48,27,47,72,45,72,35,72,96,50,70,68,49,43,37,71,65,62,37,83,76,69,67,74,75,81,73,74,132